Protein AF-A0A2N0X541-F1 (afdb_monomer_lite)

Sequence (178 aa):
MHIGVAEFGKQSIACTTDFARVDTGLQVDGESTPTDVRSELFTVIDGSVIPAVRVLGAAVDVLRKNAAVLPAEPGTMLPDLAHRSGVLMDQFGFDSGITVLHGLLVPPFMWGGPVPQFTEEAGDVHGEGITPGAGRLTVMLQLIMLTDEERERVMREGMNRFLREVQAERIAVHNWRR

Secondary structure (DSSP, 8-state):
--EEEEEETTEEEEEESSGGGS--SEE-TT-SS-EEEEEEEEEEEES-HHHHHHHHHHHHHHHHHTTTT---STT-EETTHHHHHTTTB-TTSSB------EEEEE---TTSSPPPEEEE-TTT--SSSPPTT-EEEEEEEEEEEE-HHHHHHHHHH-HHHHHHHHHHHT--TT-TT-

Radius of gyration: 16.62 Å; chains: 1; bounding box: 52×32×45 Å

Structure (mmCIF, N/CA/C/O backbone):
data_AF-A0A2N0X541-F1
#
_entry.id   AF-A0A2N0X541-F1
#
loop_
_atom_site.group_PDB
_atom_site.id
_atom_site.type_symbol
_atom_site.label_atom_id
_atom_site.label_alt_id
_atom_site.label_comp_id
_atom_site.label_asym_id
_atom_site.label_entity_id
_atom_site.label_seq_id
_atom_site.pdbx_PDB_ins_code
_atom_site.Cartn_x
_atom_site.Cartn_y
_atom_site.Cartn_z
_atom_site.occupancy
_atom_site.B_iso_or_equiv
_atom_site.auth_seq_id
_atom_site.auth_comp_id
_atom_site.auth_asym_id
_atom_site.auth_atom_id
_atom_site.pdbx_PDB_model_num
ATOM 1 N N . MET A 1 1 ? 8.463 -0.097 13.718 1.00 86.50 1 MET A N 1
ATOM 2 C CA . MET A 1 1 ? 7.776 -0.744 12.594 1.00 86.50 1 MET A CA 1
ATOM 3 C C . MET A 1 1 ? 8.490 -2.047 12.371 1.00 86.50 1 MET A C 1
ATOM 5 O O . MET A 1 1 ? 9.710 -2.041 12.218 1.00 86.50 1 MET A O 1
ATOM 9 N N . HIS A 1 2 ? 7.737 -3.128 12.399 1.00 95.19 2 HIS A N 1
ATOM 10 C CA . HIS A 1 2 ? 8.233 -4.470 12.171 1.00 95.19 2 HIS A CA 1
ATOM 11 C C . HIS A 1 2 ? 7.716 -4.948 10.817 1.00 95.19 2 HIS A C 1
ATOM 13 O O . HIS A 1 2 ? 6.556 -4.719 10.472 1.00 95.19 2 HIS A O 1
ATOM 19 N N . ILE A 1 3 ? 8.604 -5.564 10.038 1.00 97.38 3 ILE A N 1
ATOM 20 C CA . ILE A 1 3 ? 8.279 -6.111 8.724 1.00 97.38 3 ILE A CA 1
ATOM 21 C C . ILE A 1 3 ? 8.674 -7.585 8.715 1.00 97.38 3 ILE A C 1
ATOM 23 O O . ILE A 1 3 ? 9.848 -7.919 8.875 1.00 97.38 3 ILE A O 1
ATOM 27 N N . GLY A 1 4 ? 7.684 -8.452 8.528 1.00 97.56 4 GLY A N 1
ATOM 28 C CA . GLY A 1 4 ? 7.883 -9.852 8.184 1.00 97.56 4 GLY A CA 1
ATOM 29 C C . GLY A 1 4 ? 8.213 -9.983 6.701 1.00 97.56 4 GLY A C 1
ATOM 30 O O . GLY A 1 4 ? 7.675 -9.253 5.868 1.00 97.56 4 GLY A O 1
ATOM 31 N N . VAL A 1 5 ? 9.104 -10.910 6.367 1.00 97.62 5 VAL A N 1
ATOM 32 C CA . VAL A 1 5 ? 9.550 -11.149 4.992 1.00 97.62 5 VAL A CA 1
ATOM 33 C C . VAL A 1 5 ? 9.493 -12.631 4.662 1.00 97.62 5 VAL A C 1
ATOM 35 O O . VAL A 1 5 ? 9.715 -13.472 5.534 1.00 97.62 5 VAL A O 1
ATOM 38 N N . ALA A 1 6 ? 9.222 -12.948 3.401 1.00 95.69 6 ALA A N 1
ATOM 39 C CA . ALA A 1 6 ? 9.379 -14.296 2.876 1.00 95.69 6 ALA A CA 1
ATOM 40 C C . ALA A 1 6 ? 9.765 -14.259 1.393 1.00 95.69 6 ALA A C 1
ATOM 42 O O . ALA A 1 6 ? 9.399 -13.337 0.665 1.00 95.69 6 ALA A O 1
ATOM 43 N N . GLU A 1 7 ? 10.502 -15.273 0.951 1.00 94.00 7 GLU A N 1
ATOM 44 C CA . GLU A 1 7 ? 10.953 -15.423 -0.432 1.00 94.00 7 GLU A CA 1
ATOM 45 C C . GLU A 1 7 ? 10.398 -16.735 -1.000 1.00 94.00 7 GLU A C 1
ATOM 47 O O . GLU A 1 7 ? 10.489 -17.790 -0.368 1.00 94.00 7 GLU A O 1
ATOM 52 N N . PHE A 1 8 ? 9.811 -16.676 -2.195 1.00 88.06 8 PHE A N 1
ATOM 53 C CA . PHE A 1 8 ? 9.183 -17.809 -2.871 1.00 88.06 8 PHE A CA 1
ATOM 54 C C . PHE A 1 8 ? 9.564 -17.812 -4.356 1.00 88.06 8 PHE A C 1
ATOM 56 O O . PHE A 1 8 ? 9.014 -17.082 -5.184 1.00 88.06 8 PHE A O 1
ATOM 63 N N . GLY A 1 9 ? 10.529 -18.658 -4.718 1.00 90.19 9 GLY A N 1
ATOM 64 C CA . GLY A 1 9 ? 11.028 -18.740 -6.089 1.00 90.19 9 GLY A CA 1
ATOM 65 C C . GLY A 1 9 ? 11.744 -17.454 -6.506 1.00 90.19 9 GLY A C 1
ATOM 66 O O . GLY A 1 9 ? 12.811 -17.149 -5.989 1.00 90.19 9 GLY A O 1
ATOM 67 N N . LYS A 1 10 ? 11.176 -16.721 -7.471 1.00 92.88 10 LYS A N 1
ATOM 68 C CA . LYS A 1 10 ? 11.722 -15.433 -7.941 1.00 92.88 10 LYS A CA 1
ATOM 69 C C . LYS A 1 10 ? 11.091 -14.225 -7.253 1.00 92.88 10 LYS A C 1
ATOM 71 O O . LYS A 1 10 ? 11.469 -13.105 -7.576 1.00 92.88 10 LYS A O 1
ATOM 76 N N . GLN A 1 11 ? 10.127 -14.441 -6.363 1.00 94.38 11 GLN A N 1
ATOM 77 C CA . GLN A 1 11 ? 9.359 -13.379 -5.732 1.00 94.38 11 GLN A CA 1
ATOM 78 C C . GLN A 1 11 ? 9.680 -13.264 -4.255 1.00 94.38 11 GLN A C 1
ATOM 80 O O . GLN A 1 11 ? 9.932 -14.258 -3.578 1.00 94.38 11 GLN A O 1
ATOM 85 N N . SER A 1 12 ? 9.601 -12.037 -3.766 1.00 96.25 12 SER A N 1
ATOM 86 C CA . SER A 1 12 ? 9.718 -11.701 -2.359 1.00 96.25 12 SER A CA 1
ATOM 87 C C . SER A 1 12 ? 8.475 -10.954 -1.905 1.00 96.25 12 SER A C 1
ATOM 89 O O . SER A 1 12 ? 7.953 -10.102 -2.627 1.00 96.25 12 SER A O 1
ATOM 91 N N . ILE A 1 13 ? 8.024 -11.252 -0.691 1.00 96.12 13 ILE A N 1
ATOM 92 C CA . ILE A 1 13 ? 6.963 -10.527 0.002 1.00 96.12 13 ILE A CA 1
ATOM 93 C C . ILE A 1 13 ? 7.540 -9.860 1.246 1.00 96.12 13 ILE A C 1
ATOM 95 O O . ILE A 1 13 ? 8.348 -10.440 1.973 1.00 96.12 13 ILE A O 1
ATOM 99 N N . ALA A 1 14 ? 7.090 -8.639 1.496 1.00 97.75 14 ALA A N 1
ATOM 100 C CA . ALA A 1 14 ? 7.268 -7.956 2.764 1.00 97.75 14 ALA A CA 1
ATOM 101 C C . ALA A 1 14 ? 5.882 -7.580 3.297 1.00 97.75 14 ALA A C 1
ATOM 103 O O . ALA A 1 14 ? 5.001 -7.235 2.510 1.00 97.75 14 ALA A O 1
ATOM 104 N N . CYS A 1 15 ? 5.681 -7.667 4.608 1.00 97.62 15 CYS A N 1
ATOM 105 C CA . CYS A 1 15 ? 4.411 -7.392 5.273 1.00 97.62 15 CYS A CA 1
ATOM 106 C C . CYS A 1 15 ? 4.664 -6.698 6.607 1.00 97.62 15 CYS A C 1
ATOM 108 O O . CYS A 1 15 ? 5.521 -7.138 7.372 1.00 97.62 15 CYS A O 1
ATOM 110 N N . THR A 1 16 ? 3.927 -5.637 6.911 1.00 97.75 16 THR A N 1
ATOM 111 C CA . THR A 1 16 ? 3.949 -5.027 8.241 1.00 97.75 16 THR A CA 1
ATOM 112 C C . THR A 1 16 ? 3.315 -5.972 9.264 1.00 97.75 16 THR A C 1
ATOM 114 O O . THR A 1 16 ? 2.491 -6.817 8.915 1.00 97.75 16 THR A O 1
ATOM 117 N N . THR A 1 17 ? 3.741 -5.876 10.524 1.00 95.06 17 THR A N 1
ATOM 118 C CA . THR A 1 17 ? 3.166 -6.674 11.628 1.00 95.06 17 THR A CA 1
ATOM 119 C C . THR A 1 17 ? 2.743 -5.814 12.819 1.00 95.06 17 THR A C 1
ATOM 121 O O . THR A 1 17 ? 2.490 -6.328 13.908 1.00 95.06 17 THR A O 1
ATOM 124 N N . ASP A 1 18 ? 2.790 -4.495 12.657 1.00 93.81 18 ASP A N 1
ATOM 125 C CA . ASP A 1 18 ? 2.438 -3.517 13.680 1.00 93.81 18 ASP A CA 1
ATOM 126 C C . ASP A 1 18 ? 1.825 -2.234 13.094 1.00 93.81 18 ASP A C 1
ATOM 128 O O . ASP A 1 18 ? 1.717 -1.231 13.809 1.00 93.81 18 ASP A O 1
ATOM 132 N N . PHE A 1 19 ? 1.422 -2.236 11.813 1.00 95.44 19 PHE A N 1
ATOM 133 C CA . PHE A 1 19 ? 0.802 -1.059 11.200 1.00 95.44 19 PHE A CA 1
ATOM 134 C C . PHE A 1 19 ? -0.654 -0.887 11.634 1.00 95.44 19 PHE A C 1
ATOM 136 O O . PHE A 1 19 ? -1.100 0.254 11.745 1.00 95.44 19 PHE A O 1
ATOM 143 N N . ALA A 1 20 ? -1.343 -1.961 12.031 1.00 93.56 20 ALA A N 1
ATOM 144 C CA . ALA A 1 20 ? -2.720 -1.906 12.525 1.00 93.56 20 ALA A CA 1
ATOM 145 C C . ALA A 1 20 ? -2.885 -1.059 13.803 1.00 93.56 20 ALA A C 1
ATOM 147 O O . ALA A 1 20 ? -3.998 -0.733 14.207 1.00 93.56 20 ALA A O 1
ATOM 148 N N . ARG A 1 21 ? -1.780 -0.653 14.438 1.00 91.50 21 ARG A N 1
ATOM 149 C CA . ARG A 1 21 ? -1.766 0.308 15.552 1.00 91.50 21 ARG A CA 1
ATOM 150 C C . ARG A 1 21 ? -1.973 1.760 15.111 1.00 91.50 21 ARG A C 1
ATOM 152 O O . ARG A 1 21 ? -2.213 2.620 15.954 1.00 91.50 21 ARG A O 1
ATOM 159 N N . VAL A 1 22 ? -1.811 2.054 13.822 1.00 92.12 22 VAL A N 1
ATOM 160 C CA . VAL A 1 22 ? -1.981 3.395 13.261 1.00 92.12 22 VAL A CA 1
ATOM 161 C C . VAL A 1 22 ? -3.446 3.594 12.900 1.00 92.12 22 VAL A C 1
ATOM 163 O O . VAL A 1 22 ? -3.975 2.945 12.000 1.00 92.12 22 VAL A O 1
ATOM 166 N N . ASP A 1 23 ? -4.087 4.525 13.599 1.00 93.38 23 ASP A N 1
ATOM 167 C CA . ASP A 1 23 ? -5.434 4.966 13.268 1.00 93.38 23 ASP A CA 1
ATOM 168 C C . ASP A 1 23 ? -5.410 5.926 12.082 1.00 93.38 23 ASP A C 1
ATOM 170 O O . ASP A 1 23 ? -4.816 6.997 12.182 1.00 93.38 23 ASP A O 1
ATOM 174 N N . THR A 1 24 ? -6.050 5.540 10.977 1.00 94.25 24 THR A N 1
ATOM 175 C CA . THR A 1 24 ? -6.190 6.379 9.773 1.00 94.25 24 THR A CA 1
ATOM 176 C C . THR A 1 24 ? -7.624 6.872 9.543 1.00 94.25 24 THR A C 1
ATOM 178 O O . THR A 1 24 ? -7.953 7.337 8.456 1.00 94.25 24 THR A O 1
ATOM 181 N N . GLY A 1 25 ? -8.480 6.773 10.567 1.00 93.44 25 GLY A N 1
ATOM 182 C CA . GLY A 1 25 ? -9.839 7.315 10.588 1.00 93.44 25 GLY A CA 1
ATOM 183 C C . GLY A 1 25 ? -10.909 6.442 9.932 1.00 93.44 25 GLY A C 1
ATOM 184 O O . GLY A 1 25 ? -12.010 6.928 9.691 1.00 93.44 25 GLY A O 1
ATOM 185 N N . LEU A 1 26 ? -10.605 5.180 9.618 1.00 94.50 26 LEU A N 1
ATOM 186 C CA . LEU A 1 26 ? -11.547 4.275 8.960 1.00 94.50 26 LEU A CA 1
ATOM 187 C C . LEU A 1 26 ? -12.461 3.578 9.969 1.00 94.50 26 LEU A C 1
ATOM 189 O O . LEU A 1 26 ? -12.002 3.102 11.007 1.00 94.50 26 LEU A O 1
ATOM 193 N N . GLN A 1 27 ? -13.741 3.465 9.622 1.00 93.88 27 GLN A N 1
ATOM 194 C CA . GLN A 1 27 ? -14.759 2.759 10.397 1.00 93.88 27 GLN A CA 1
ATOM 195 C C . GLN A 1 27 ? -15.682 1.974 9.467 1.00 93.88 27 GLN A C 1
ATOM 197 O O . GLN A 1 27 ? -15.839 2.326 8.295 1.00 93.88 27 GLN A O 1
ATOM 202 N N . VAL A 1 28 ? -16.289 0.908 9.986 1.00 92.31 28 VAL A N 1
ATOM 203 C CA . VAL A 1 28 ? -17.355 0.200 9.272 1.00 92.31 28 VAL A CA 1
ATOM 204 C C . VAL A 1 28 ? -18.601 1.087 9.246 1.00 92.31 28 VAL A C 1
ATOM 206 O O . VAL A 1 28 ? -19.047 1.577 10.282 1.00 92.31 28 VAL A O 1
ATOM 209 N N . ASP A 1 29 ? -19.154 1.311 8.055 1.00 89.12 29 ASP A N 1
ATOM 210 C CA . ASP A 1 29 ? -20.365 2.115 7.891 1.00 89.12 29 ASP A CA 1
ATOM 211 C C . ASP A 1 29 ? -21.626 1.329 8.291 1.00 89.12 29 ASP A C 1
ATOM 213 O O . ASP A 1 29 ? -21.735 0.125 8.051 1.00 89.12 29 ASP A O 1
ATOM 217 N N . GLY A 1 30 ? -22.609 2.027 8.861 1.00 83.69 30 GLY A N 1
ATOM 218 C CA . GLY A 1 30 ? -23.939 1.481 9.144 1.00 83.69 30 GLY A CA 1
ATOM 219 C C . GLY A 1 30 ? -24.057 0.545 10.354 1.00 83.69 30 GLY A C 1
ATOM 220 O O . GLY A 1 30 ? -25.122 -0.050 10.537 1.00 83.69 30 GLY A O 1
ATOM 221 N N . GLU A 1 31 ? -23.028 0.415 11.195 1.00 81.50 31 GLU A N 1
ATOM 222 C CA . GLU A 1 31 ? -23.096 -0.403 12.413 1.00 81.50 31 GLU A CA 1
ATOM 223 C C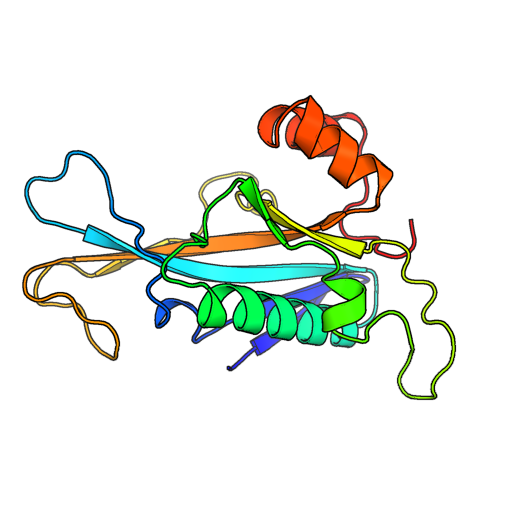 . GLU A 1 31 ? -23.646 0.370 13.621 1.00 81.50 31 GLU A C 1
ATOM 225 O O . GLU A 1 31 ? -23.365 1.550 13.831 1.00 81.50 31 GLU A O 1
ATOM 230 N N . SER A 1 32 ? -24.446 -0.311 14.451 1.00 81.25 32 SER A N 1
ATOM 231 C CA . SER A 1 32 ? -24.966 0.258 15.704 1.00 81.25 32 SER A CA 1
ATOM 232 C C . SER A 1 32 ? -23.893 0.387 16.785 1.00 81.25 32 SER A C 1
ATOM 234 O O . SER A 1 32 ? -23.988 1.257 17.649 1.00 81.25 32 SER A O 1
ATOM 236 N N . THR A 1 33 ? -22.898 -0.498 16.742 1.00 84.50 33 THR A N 1
ATOM 237 C CA . THR A 1 33 ? -21.696 -0.450 17.574 1.00 84.50 33 THR A CA 1
ATOM 238 C C . THR A 1 33 ? -20.552 -0.005 16.672 1.00 84.50 33 THR A C 1
ATOM 240 O O . THR A 1 33 ? -20.364 -0.634 15.637 1.00 84.50 33 THR A O 1
ATOM 243 N N . PRO A 1 34 ? -19.796 1.050 17.012 1.00 91.31 34 PRO A N 1
ATOM 244 C CA . PRO A 1 34 ? -18.671 1.464 16.185 1.00 91.31 34 PRO A CA 1
ATOM 245 C C . PRO A 1 34 ? -17.633 0.343 16.054 1.00 91.31 34 PRO A C 1
ATOM 247 O O . PRO A 1 34 ? -17.250 -0.257 17.059 1.00 91.31 34 PRO A O 1
ATOM 250 N N . THR A 1 35 ? -17.138 0.111 14.841 1.00 95.00 35 THR A N 1
ATOM 251 C CA . THR A 1 35 ? -16.008 -0.791 14.584 1.00 95.00 35 THR A CA 1
ATOM 252 C C . THR A 1 35 ? -14.933 -0.031 13.830 1.00 95.00 35 THR A C 1
ATOM 254 O O . THR A 1 35 ? -15.134 0.379 12.683 1.00 95.00 35 THR A O 1
ATOM 257 N N . ASP A 1 36 ? -13.782 0.155 14.473 1.00 94.88 36 ASP A N 1
ATOM 258 C CA . ASP A 1 36 ? -12.632 0.795 13.841 1.00 94.88 36 ASP A CA 1
ATOM 259 C C . ASP A 1 36 ? -12.006 -0.156 12.823 1.00 94.88 36 ASP A C 1
ATOM 261 O O . ASP A 1 36 ? -11.755 -1.328 13.115 1.00 94.88 36 ASP A O 1
ATOM 265 N N . VAL A 1 37 ? -11.682 0.359 11.642 1.00 95.25 37 VAL A N 1
ATOM 266 C CA . VAL A 1 37 ? -10.949 -0.389 10.624 1.00 95.25 37 VAL A CA 1
ATOM 267 C C . VAL A 1 37 ? -9.468 -0.026 10.713 1.00 95.25 37 VAL A C 1
ATOM 269 O O . VAL A 1 37 ? -9.062 1.141 10.695 1.00 95.25 37 VAL A O 1
ATOM 272 N N . ARG A 1 38 ? -8.643 -1.059 10.845 1.00 95.19 38 ARG A N 1
ATOM 273 C CA . ARG A 1 38 ? -7.181 -1.006 10.874 1.00 95.19 38 ARG A CA 1
ATOM 274 C C . ARG A 1 38 ? -6.631 -1.820 9.717 1.00 95.19 38 ARG A C 1
ATOM 276 O O . ARG A 1 38 ? -7.304 -2.705 9.196 1.00 95.19 38 ARG A O 1
ATOM 283 N N . SER A 1 39 ? -5.387 -1.549 9.349 1.00 95.81 39 SER A N 1
ATOM 284 C CA . SER A 1 39 ? -4.769 -2.194 8.196 1.00 95.81 39 SER A CA 1
ATOM 285 C C . SER A 1 39 ? -3.387 -2.725 8.542 1.00 95.81 39 SER A C 1
ATOM 287 O O . SER A 1 39 ? -2.627 -2.071 9.251 1.00 95.81 39 SER A O 1
ATOM 289 N N . GLU A 1 40 ? -3.035 -3.873 7.980 1.00 96.88 40 GLU A N 1
ATOM 290 C CA . GLU A 1 40 ? -1.647 -4.250 7.721 1.00 96.88 40 GLU A CA 1
ATOM 291 C C . GLU A 1 40 ? -1.372 -4.117 6.219 1.00 96.88 40 GLU A C 1
ATOM 293 O O . GLU A 1 40 ? -2.253 -4.318 5.378 1.00 96.88 40 GLU A O 1
ATOM 298 N N . LEU A 1 41 ? -0.145 -3.739 5.871 1.00 97.81 41 LEU A N 1
ATOM 299 C CA . LEU A 1 41 ? 0.287 -3.519 4.497 1.00 97.81 41 LEU A CA 1
ATOM 300 C C . LEU A 1 41 ? 1.246 -4.622 4.082 1.00 97.81 41 LEU A C 1
ATOM 302 O O . LEU A 1 41 ? 2.159 -4.976 4.826 1.00 97.81 41 LEU A O 1
ATOM 306 N N . PHE A 1 42 ? 1.128 -5.091 2.849 1.00 97.62 42 PHE A N 1
ATOM 307 C CA . PHE A 1 42 ? 2.150 -5.941 2.253 1.00 97.62 42 PHE A CA 1
ATOM 308 C C . PHE A 1 42 ? 2.427 -5.538 0.808 1.00 97.62 42 PHE A C 1
ATOM 310 O O . PHE A 1 42 ? 1.607 -4.907 0.145 1.00 97.62 42 PHE A O 1
ATOM 317 N N . THR A 1 43 ? 3.596 -5.906 0.302 1.00 97.81 43 THR A N 1
ATOM 318 C CA . THR A 1 43 ? 3.953 -5.716 -1.105 1.00 97.81 43 THR A CA 1
ATOM 319 C C . THR A 1 43 ? 4.724 -6.919 -1.622 1.00 97.81 43 THR A C 1
ATOM 321 O O . THR A 1 43 ? 5.342 -7.649 -0.844 1.00 97.81 43 THR A O 1
ATOM 324 N N . VAL A 1 44 ? 4.677 -7.119 -2.936 1.00 95.81 44 VAL A N 1
ATOM 325 C CA . VAL A 1 44 ? 5.355 -8.218 -3.624 1.00 95.81 44 VAL A CA 1
ATOM 326 C C . VAL A 1 44 ? 6.201 -7.660 -4.750 1.00 95.81 44 VAL A C 1
ATOM 328 O O . VAL A 1 44 ? 5.754 -6.795 -5.508 1.00 95.81 44 VAL A O 1
ATOM 331 N N . ILE A 1 45 ? 7.418 -8.179 -4.852 1.00 96.75 45 ILE A N 1
ATOM 332 C CA . ILE A 1 45 ? 8.402 -7.789 -5.852 1.00 96.75 45 ILE A CA 1
ATOM 333 C C . ILE A 1 45 ? 9.081 -9.027 -6.436 1.00 96.75 45 ILE A C 1
ATOM 335 O O . ILE A 1 45 ? 9.306 -10.013 -5.733 1.00 96.75 45 ILE A O 1
ATOM 339 N N . ASP A 1 46 ? 9.452 -8.963 -7.710 1.00 95.81 46 ASP A N 1
ATOM 340 C CA . ASP A 1 46 ? 10.416 -9.890 -8.293 1.00 95.81 46 ASP A CA 1
ATOM 341 C C . ASP A 1 46 ? 11.845 -9.556 -7.831 1.00 95.81 46 ASP A C 1
ATOM 343 O O . ASP A 1 46 ? 12.337 -8.438 -7.992 1.00 95.81 46 ASP A O 1
ATOM 347 N N . GLY A 1 47 ? 12.555 -10.555 -7.316 1.00 93.19 47 GLY A N 1
ATOM 348 C CA . GLY A 1 47 ? 13.936 -10.435 -6.862 1.00 93.19 47 GLY A CA 1
ATOM 349 C C . GLY A 1 47 ? 14.050 -10.164 -5.365 1.00 93.19 47 GLY A C 1
ATOM 350 O O . GLY A 1 47 ? 13.354 -10.778 -4.562 1.00 93.19 47 GLY A O 1
ATOM 351 N N . SER A 1 48 ? 14.990 -9.295 -4.988 1.00 93.06 48 SER A N 1
ATOM 352 C CA . SER A 1 48 ? 15.361 -9.049 -3.587 1.00 93.06 48 SER A CA 1
ATOM 353 C C . SER A 1 48 ? 14.208 -8.468 -2.767 1.00 93.06 48 SER A C 1
ATOM 355 O O . SER A 1 48 ? 13.496 -7.580 -3.228 1.00 93.06 48 SER A O 1
ATOM 357 N N . VAL A 1 49 ? 14.089 -8.890 -1.506 1.00 96.00 49 VAL A N 1
ATOM 358 C CA . VAL A 1 49 ? 13.114 -8.330 -0.559 1.00 96.00 49 VAL A CA 1
ATOM 359 C C . VAL A 1 49 ? 13.486 -6.933 -0.036 1.00 96.00 49 VAL A C 1
ATOM 361 O O . VAL A 1 49 ? 12.634 -6.219 0.489 1.00 96.00 49 VAL A O 1
ATOM 364 N N . ILE A 1 50 ? 14.742 -6.494 -0.188 1.00 95.50 50 ILE A N 1
ATOM 365 C CA . ILE A 1 50 ? 15.225 -5.224 0.387 1.00 95.50 50 ILE A CA 1
ATOM 366 C C . ILE A 1 50 ? 14.432 -4.006 -0.131 1.00 95.50 50 ILE A C 1
ATOM 368 O O . ILE A 1 50 ? 13.987 -3.208 0.701 1.00 95.50 50 ILE A O 1
ATOM 372 N N . PRO A 1 51 ? 14.195 -3.833 -1.450 1.00 96.62 51 PRO A N 1
ATOM 373 C CA . PRO A 1 51 ? 13.345 -2.753 -1.945 1.00 96.62 51 PRO A CA 1
ATOM 374 C C . PRO A 1 51 ? 11.914 -2.809 -1.396 1.00 96.62 51 PRO A C 1
ATOM 376 O O . PRO A 1 51 ? 11.371 -1.766 -1.042 1.00 96.62 51 PRO A O 1
ATOM 379 N N . ALA A 1 52 ? 11.333 -4.006 -1.251 1.00 97.25 52 ALA A N 1
ATOM 380 C CA . ALA A 1 52 ? 9.995 -4.186 -0.683 1.00 97.25 52 ALA A CA 1
ATOM 381 C C . ALA A 1 52 ? 9.913 -3.690 0.769 1.00 97.25 52 ALA A C 1
ATOM 383 O O . ALA A 1 52 ? 9.006 -2.931 1.114 1.00 97.25 52 ALA A O 1
ATOM 384 N N . VAL A 1 53 ? 10.901 -4.039 1.601 1.00 97.88 53 VAL A N 1
ATOM 385 C CA . VAL A 1 53 ? 11.009 -3.560 2.991 1.00 97.88 53 VAL A CA 1
ATOM 386 C C . VAL A 1 53 ? 11.137 -2.035 3.042 1.00 97.88 53 VAL A C 1
ATOM 388 O O . VAL A 1 53 ? 10.435 -1.381 3.813 1.00 97.88 53 VAL A O 1
ATOM 391 N N . ARG A 1 54 ? 12.010 -1.450 2.210 1.00 97.69 54 ARG A N 1
ATOM 392 C CA . ARG A 1 54 ? 12.237 0.006 2.169 1.00 97.69 54 ARG A CA 1
ATOM 393 C C . ARG A 1 54 ? 10.991 0.773 1.725 1.00 97.69 54 ARG A C 1
ATOM 395 O O . ARG A 1 54 ? 10.642 1.780 2.339 1.00 97.69 54 ARG A O 1
ATOM 402 N N . VAL A 1 55 ? 10.313 0.297 0.682 1.00 98.25 55 VAL A N 1
ATOM 403 C CA . VAL A 1 55 ? 9.080 0.906 0.164 1.00 98.25 55 VAL A CA 1
ATOM 404 C C . VAL A 1 55 ? 7.944 0.818 1.178 1.00 98.25 55 VAL A C 1
ATOM 406 O O . VAL A 1 55 ? 7.284 1.829 1.410 1.00 98.25 55 VAL A O 1
ATOM 409 N N . LEU A 1 56 ? 7.748 -0.329 1.840 1.00 98.12 56 LEU A N 1
ATOM 410 C CA . LEU A 1 56 ? 6.752 -0.433 2.913 1.00 98.12 56 LEU A CA 1
ATOM 411 C C . LEU A 1 56 ? 7.074 0.492 4.083 1.00 98.12 56 LEU A C 1
ATOM 413 O O . LEU A 1 56 ? 6.172 1.152 4.589 1.00 98.12 56 LEU A O 1
ATOM 417 N N . GLY A 1 57 ? 8.347 0.602 4.472 1.00 98.25 57 GLY A N 1
ATOM 418 C CA . GLY A 1 57 ? 8.761 1.553 5.501 1.00 98.25 57 GLY A CA 1
ATOM 419 C C . GLY A 1 57 ? 8.419 2.994 5.152 1.00 98.25 57 GLY A C 1
ATOM 420 O O . GLY A 1 57 ? 7.810 3.696 5.957 1.00 98.25 57 GLY A O 1
ATOM 421 N N . ALA A 1 58 ? 8.718 3.413 3.924 1.00 98.44 58 ALA A N 1
ATOM 422 C CA . ALA A 1 58 ? 8.346 4.741 3.454 1.00 98.44 58 ALA A CA 1
ATOM 423 C C . ALA A 1 58 ? 6.820 4.934 3.387 1.00 98.44 58 ALA A C 1
ATOM 425 O O . ALA A 1 58 ? 6.334 6.018 3.708 1.00 98.44 58 ALA A O 1
ATOM 426 N N . ALA A 1 59 ? 6.057 3.903 3.008 1.00 98.56 59 ALA A N 1
ATOM 427 C CA . ALA A 1 59 ? 4.598 3.972 2.937 1.00 98.56 59 ALA A CA 1
ATOM 428 C C . ALA A 1 59 ? 3.985 4.155 4.328 1.00 98.56 59 ALA A C 1
ATOM 430 O O . ALA A 1 59 ? 3.172 5.057 4.531 1.00 98.56 59 ALA A O 1
ATOM 431 N N . VAL A 1 60 ? 4.431 3.351 5.297 1.00 98.06 60 VAL A N 1
ATOM 432 C CA . VAL A 1 60 ? 4.027 3.461 6.703 1.00 98.06 60 VAL A CA 1
ATOM 433 C C . VAL A 1 60 ? 4.373 4.835 7.261 1.00 98.06 60 VAL A C 1
ATOM 435 O O . VAL A 1 60 ? 3.533 5.447 7.917 1.00 98.06 60 VAL A O 1
ATOM 438 N N . ASP A 1 61 ? 5.568 5.352 6.978 1.00 98.00 61 ASP A N 1
ATOM 439 C CA . ASP A 1 61 ? 5.969 6.688 7.416 1.00 98.00 61 ASP A CA 1
ATOM 440 C C . ASP A 1 61 ? 5.071 7.784 6.830 1.00 98.00 61 ASP A C 1
ATOM 442 O O . ASP A 1 61 ? 4.703 8.718 7.547 1.00 98.00 61 ASP A O 1
ATOM 446 N N . VAL A 1 62 ? 4.704 7.686 5.547 1.00 98.12 62 VAL A N 1
ATOM 447 C CA . VAL A 1 62 ? 3.782 8.634 4.901 1.00 98.12 62 VAL A CA 1
ATOM 448 C C . VAL A 1 62 ? 2.400 8.559 5.541 1.00 98.12 62 VAL A C 1
ATOM 450 O O . VAL A 1 62 ? 1.878 9.595 5.951 1.00 98.12 62 VAL A O 1
ATOM 453 N N . LEU A 1 63 ? 1.828 7.362 5.673 1.00 97.81 63 LEU A N 1
ATOM 454 C CA . LEU A 1 63 ? 0.492 7.173 6.239 1.00 97.81 63 LEU A CA 1
ATOM 455 C C . LEU A 1 63 ? 0.440 7.630 7.696 1.00 97.81 63 LEU A C 1
ATOM 457 O O . LEU A 1 63 ? -0.414 8.426 8.060 1.00 97.81 63 LEU A O 1
ATOM 461 N N . ARG A 1 64 ? 1.412 7.229 8.520 1.00 96.00 64 ARG A N 1
ATOM 462 C CA . ARG A 1 64 ? 1.473 7.610 9.936 1.00 96.00 64 ARG A CA 1
ATOM 463 C C . ARG A 1 64 ? 1.587 9.119 10.133 1.00 96.00 64 ARG A C 1
ATOM 465 O O . ARG A 1 64 ? 0.916 9.667 11.000 1.00 96.00 64 ARG A O 1
ATOM 472 N N . LYS A 1 65 ? 2.425 9.802 9.346 1.00 96.88 65 LYS A N 1
ATOM 473 C CA . LYS A 1 65 ? 2.595 11.265 9.447 1.00 96.88 65 LYS A CA 1
ATOM 474 C C . LYS A 1 65 ? 1.357 12.039 8.991 1.00 96.88 65 LYS A C 1
ATOM 476 O O . LYS A 1 65 ? 1.191 13.181 9.404 1.00 96.88 65 LYS A O 1
ATOM 481 N N . ASN A 1 66 ? 0.510 11.432 8.160 1.00 97.12 66 ASN A N 1
ATOM 482 C CA . ASN A 1 66 ? -0.664 12.068 7.562 1.00 97.12 66 ASN A CA 1
ATOM 483 C C . ASN A 1 66 ? -1.977 11.387 7.972 1.00 97.12 66 ASN A C 1
ATOM 485 O O . ASN A 1 66 ? -2.987 11.577 7.306 1.00 97.12 66 ASN A O 1
ATOM 489 N N . ALA A 1 67 ? -1.985 10.617 9.062 1.00 93.88 67 ALA A N 1
ATOM 490 C CA . ALA A 1 67 ? -3.081 9.706 9.391 1.00 93.88 67 ALA A CA 1
ATOM 491 C C . ALA A 1 67 ? -4.434 10.411 9.613 1.00 93.88 67 ALA A C 1
ATOM 493 O O . ALA A 1 67 ? -5.483 9.812 9.426 1.00 93.88 67 ALA A O 1
ATOM 494 N N . ALA A 1 68 ? -4.409 11.706 9.944 1.00 93.06 68 ALA A N 1
ATOM 495 C CA . ALA A 1 68 ? -5.605 12.533 10.089 1.00 93.06 68 ALA A CA 1
ATOM 496 C C . ALA A 1 68 ? -6.299 12.890 8.757 1.00 93.06 68 ALA A C 1
ATOM 498 O O . ALA A 1 68 ? -7.439 13.345 8.775 1.00 93.06 68 ALA A O 1
ATOM 499 N N . VAL A 1 69 ? -5.608 12.766 7.619 1.00 95.12 69 VAL A N 1
ATOM 500 C CA . VAL A 1 69 ? -6.107 13.205 6.298 1.00 95.12 69 VAL A CA 1
ATOM 501 C C . VAL A 1 69 ? -5.874 12.190 5.180 1.00 95.12 69 VAL A C 1
ATOM 503 O O . VAL A 1 69 ? -6.401 12.365 4.084 1.00 95.12 69 VAL A O 1
ATOM 506 N N . LEU A 1 70 ? -5.067 11.157 5.425 1.00 96.69 70 LEU A N 1
ATOM 507 C CA . LEU A 1 70 ? -4.706 10.143 4.446 1.00 96.69 70 LEU A CA 1
ATOM 508 C C . LEU A 1 70 ? -5.113 8.756 4.969 1.00 96.69 70 LEU A C 1
ATOM 510 O O . LEU A 1 70 ? -4.361 8.162 5.749 1.00 96.69 70 LEU A O 1
ATOM 514 N N . PRO A 1 71 ? -6.282 8.239 4.552 1.00 96.56 71 PRO A N 1
ATOM 515 C CA . PRO A 1 71 ? -6.752 6.934 4.992 1.00 96.56 71 PRO A CA 1
ATOM 516 C C . PRO A 1 71 ? -5.876 5.810 4.428 1.00 96.56 71 PRO A C 1
ATOM 518 O O . PRO A 1 71 ? -5.407 5.878 3.288 1.00 96.56 71 PRO A O 1
ATOM 521 N N . ALA A 1 72 ? -5.668 4.744 5.200 1.00 97.31 72 ALA A N 1
ATOM 522 C CA . ALA A 1 72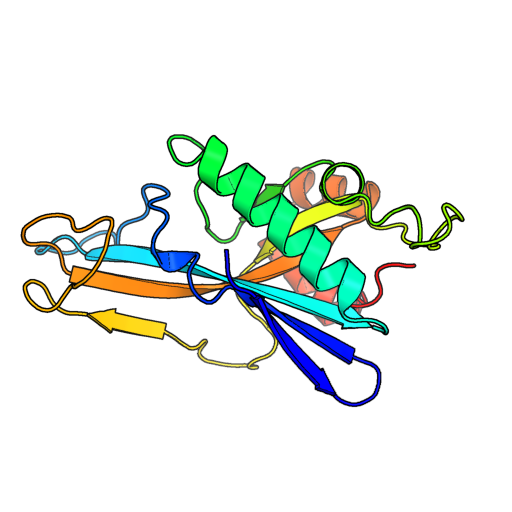 ? -5.077 3.509 4.692 1.00 97.31 72 ALA A CA 1
ATOM 523 C C . ALA A 1 72 ? -6.188 2.603 4.151 1.00 97.31 72 ALA A C 1
ATOM 525 O O . ALA A 1 72 ? -6.584 1.653 4.823 1.00 97.31 72 ALA A O 1
ATOM 526 N N . GLU A 1 73 ? -6.685 2.912 2.950 1.00 96.25 73 GLU A N 1
ATOM 527 C CA . GLU A 1 73 ? -7.762 2.189 2.265 1.00 96.25 73 GLU A CA 1
ATOM 528 C C . GLU A 1 73 ? -7.443 1.948 0.775 1.00 96.25 73 GLU A C 1
ATOM 530 O O . GLU A 1 73 ? -6.516 2.556 0.223 1.00 96.25 73 GLU A O 1
ATOM 535 N N . PRO A 1 74 ? -8.184 1.060 0.088 1.00 96.38 74 PRO A N 1
ATOM 536 C CA . PRO A 1 74 ? -8.069 0.897 -1.355 1.00 96.38 74 PRO A CA 1
ATOM 537 C C . PRO A 1 74 ? -8.293 2.209 -2.118 1.00 96.38 74 PRO A C 1
ATOM 539 O O . PRO A 1 74 ? -9.324 2.857 -1.979 1.00 96.38 74 PRO A O 1
ATOM 542 N N . GLY A 1 75 ? -7.354 2.557 -2.994 1.00 97.50 75 GLY A N 1
ATOM 543 C CA . GLY A 1 75 ? -7.381 3.783 -3.792 1.00 97.50 75 GLY A CA 1
ATOM 544 C C . GLY A 1 75 ? -6.440 4.868 -3.273 1.00 97.50 75 GLY A C 1
ATOM 545 O O . GLY A 1 75 ? -6.143 5.804 -4.017 1.00 97.50 75 GLY A O 1
ATOM 546 N N . THR A 1 76 ? -5.904 4.729 -2.056 1.00 98.12 76 THR A N 1
ATOM 547 C CA . THR A 1 76 ? -4.931 5.680 -1.510 1.00 98.12 76 THR A CA 1
ATOM 548 C C . THR A 1 76 ? -3.642 5.683 -2.331 1.00 98.12 76 THR A C 1
ATOM 550 O O . THR A 1 76 ? -2.904 4.695 -2.386 1.00 98.12 76 THR A O 1
ATOM 553 N N . MET A 1 77 ? -3.361 6.829 -2.954 1.00 98.12 77 MET A N 1
ATOM 554 C CA . MET A 1 77 ? -2.166 7.090 -3.756 1.00 98.12 77 MET A CA 1
ATOM 555 C C . MET A 1 77 ? -1.027 7.639 -2.887 1.00 98.12 77 MET A C 1
ATOM 557 O O . MET A 1 77 ? -1.209 8.593 -2.133 1.00 98.12 77 MET A O 1
ATOM 561 N N . LEU A 1 78 ? 0.172 7.081 -3.047 1.00 98.50 78 LEU A N 1
ATOM 562 C CA . LEU A 1 78 ? 1.397 7.462 -2.343 1.00 98.50 78 LEU A CA 1
ATOM 563 C C . LEU A 1 78 ? 2.447 7.951 -3.360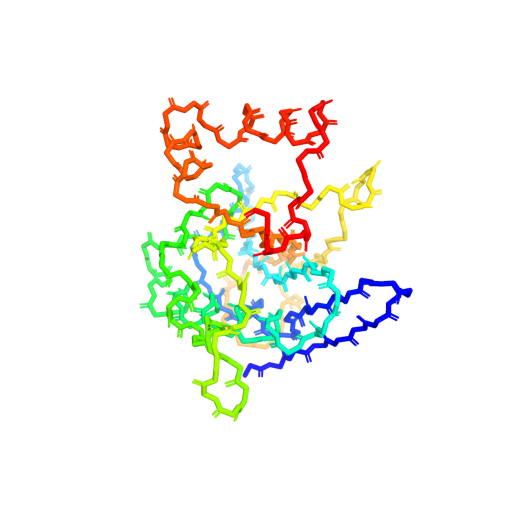 1.00 98.50 78 LEU A C 1
ATOM 565 O O . LEU A 1 78 ? 3.238 7.153 -3.870 1.00 98.50 78 LEU A O 1
ATOM 569 N N . PRO A 1 79 ? 2.474 9.249 -3.707 1.00 98.12 79 PRO A N 1
ATOM 570 C CA . PRO A 1 79 ? 3.379 9.757 -4.731 1.00 98.12 79 PRO A CA 1
ATOM 571 C C . PRO A 1 79 ? 4.853 9.761 -4.283 1.00 98.12 79 PRO A C 1
ATOM 573 O O . PRO A 1 79 ? 5.173 9.981 -3.108 1.00 98.12 79 PRO A O 1
ATOM 576 N N . ASP A 1 80 ? 5.753 9.547 -5.249 1.00 97.81 80 ASP A N 1
ATOM 577 C CA . ASP A 1 80 ? 7.213 9.572 -5.104 1.00 97.81 80 ASP A CA 1
ATOM 578 C C . ASP A 1 80 ? 7.757 8.607 -4.049 1.00 97.81 80 ASP A C 1
ATOM 580 O O . ASP A 1 80 ? 8.782 8.849 -3.407 1.00 97.81 80 ASP A O 1
ATOM 584 N N . LEU A 1 81 ? 7.065 7.490 -3.853 1.00 98.31 81 LEU A N 1
ATOM 585 C CA . LEU A 1 81 ? 7.405 6.510 -2.837 1.00 98.31 81 LEU A CA 1
ATOM 586 C C . LEU A 1 81 ? 8.777 5.862 -3.078 1.00 98.31 81 LEU A C 1
ATOM 588 O O . LEU A 1 81 ? 9.503 5.598 -2.117 1.00 98.31 81 LEU A O 1
ATOM 592 N N . ALA A 1 82 ? 9.184 5.671 -4.337 1.00 97.94 82 ALA A N 1
ATOM 593 C CA . ALA A 1 82 ? 10.513 5.150 -4.664 1.00 97.94 82 ALA A CA 1
ATOM 594 C C . ALA A 1 82 ? 11.641 6.117 -4.257 1.00 97.94 82 ALA A C 1
ATOM 596 O O . ALA A 1 82 ? 12.662 5.696 -3.709 1.00 97.94 82 ALA A O 1
ATOM 597 N N . HIS A 1 83 ? 11.426 7.425 -4.438 1.00 97.50 83 HIS A N 1
ATOM 598 C CA . HIS A 1 83 ? 12.353 8.458 -3.972 1.00 97.50 83 HIS A CA 1
ATOM 599 C C . HIS A 1 83 ? 12.421 8.487 -2.441 1.00 97.50 83 HIS A C 1
ATOM 601 O O . HIS A 1 83 ? 13.507 8.468 -1.866 1.00 97.50 83 HIS A O 1
ATOM 607 N N . ARG A 1 84 ? 11.262 8.465 -1.768 1.00 97.56 84 ARG A N 1
ATOM 608 C CA . ARG A 1 84 ? 11.165 8.493 -0.295 1.00 97.56 84 ARG A CA 1
ATOM 609 C C . ARG A 1 84 ? 11.811 7.283 0.374 1.00 97.56 84 ARG A C 1
ATOM 611 O O . ARG A 1 84 ? 12.344 7.409 1.470 1.00 97.56 84 ARG A O 1
ATOM 618 N N . SER A 1 85 ? 11.746 6.123 -0.272 1.00 97.12 85 SER A N 1
ATOM 619 C CA . SER A 1 85 ? 12.326 4.872 0.228 1.00 97.12 85 SER A CA 1
ATOM 620 C C . SER A 1 85 ? 13.804 4.693 -0.124 1.00 97.12 85 SER A C 1
ATOM 622 O O . SER A 1 85 ? 14.447 3.780 0.396 1.00 97.12 85 SER A O 1
ATOM 624 N N . GLY A 1 86 ? 14.352 5.540 -1.004 1.00 96.62 86 GLY A N 1
ATOM 625 C CA . GLY A 1 86 ? 15.732 5.434 -1.470 1.00 96.62 86 GLY A CA 1
ATOM 626 C C . GLY A 1 86 ? 16.012 4.148 -2.251 1.00 96.62 86 GLY A C 1
ATOM 627 O O . GLY A 1 86 ? 17.148 3.682 -2.261 1.00 96.62 86 GLY A O 1
ATOM 628 N N . VAL A 1 87 ? 14.993 3.531 -2.863 1.00 96.69 87 VAL A N 1
ATOM 629 C CA . VAL A 1 87 ? 15.165 2.266 -3.605 1.00 96.69 87 VAL A CA 1
ATOM 630 C C . VAL A 1 87 ? 15.727 2.454 -5.002 1.00 96.69 87 VAL A C 1
ATOM 632 O O . VAL A 1 87 ? 16.217 1.487 -5.562 1.00 96.69 87 VAL A O 1
ATOM 635 N N . LEU A 1 88 ? 15.705 3.677 -5.540 1.00 97.00 88 LEU A N 1
ATOM 636 C CA . LEU A 1 88 ? 16.259 3.973 -6.865 1.00 97.00 88 LEU A CA 1
ATOM 637 C C . LEU A 1 88 ? 17.769 3.718 -6.937 1.00 97.00 88 LEU A C 1
ATOM 639 O O . LEU A 1 88 ? 18.279 3.418 -8.012 1.00 97.00 88 LEU A O 1
ATOM 643 N N . MET A 1 89 ? 18.459 3.767 -5.796 1.00 95.56 89 MET A N 1
ATOM 644 C CA . MET A 1 89 ? 19.872 3.426 -5.679 1.00 95.56 89 MET A CA 1
ATOM 645 C C . MET A 1 89 ? 20.042 2.118 -4.901 1.00 95.56 89 MET A C 1
ATOM 647 O O . MET A 1 89 ? 19.375 1.874 -3.888 1.00 95.56 89 MET A O 1
ATOM 651 N N . ASP A 1 90 ? 20.959 1.273 -5.355 1.00 89.62 90 ASP A N 1
ATOM 652 C CA . ASP A 1 90 ? 21.371 0.085 -4.625 1.00 89.62 90 ASP A CA 1
ATOM 653 C C . ASP A 1 90 ? 22.223 0.443 -3.390 1.00 89.62 90 ASP A C 1
ATOM 655 O O . ASP A 1 90 ? 22.513 1.602 -3.087 1.00 89.62 90 ASP A O 1
ATOM 659 N N . GLN A 1 91 ? 22.617 -0.573 -2.626 1.00 84.19 91 GLN A N 1
ATOM 660 C CA . GLN A 1 91 ? 23.406 -0.396 -1.401 1.00 84.19 91 GLN A CA 1
ATOM 661 C C . GLN A 1 91 ? 24.820 0.172 -1.618 1.00 84.19 91 GLN A C 1
ATOM 663 O O . GLN A 1 91 ? 25.462 0.567 -0.647 1.00 84.19 91 GLN A O 1
ATOM 668 N N . PHE A 1 92 ? 25.306 0.201 -2.859 1.00 89.62 92 PHE A N 1
ATOM 669 C CA . PHE A 1 92 ? 26.605 0.747 -3.243 1.00 89.62 92 PHE A CA 1
ATOM 670 C C . PHE A 1 92 ? 26.483 2.121 -3.921 1.00 89.62 92 PHE A C 1
ATOM 672 O O . PHE A 1 92 ? 27.501 2.722 -4.260 1.00 89.62 92 PHE A O 1
ATOM 679 N N . GLY A 1 93 ? 25.260 2.638 -4.081 1.00 89.94 93 GLY A N 1
ATOM 680 C CA . GLY A 1 93 ? 24.988 3.931 -4.703 1.00 89.94 93 GLY A CA 1
ATOM 681 C C . GLY A 1 93 ? 24.893 3.890 -6.229 1.00 89.94 93 GLY A C 1
ATOM 682 O O . GLY A 1 93 ? 24.948 4.948 -6.852 1.00 89.94 93 GLY A O 1
ATOM 683 N N . PHE A 1 94 ? 24.761 2.707 -6.837 1.00 92.31 94 PHE A N 1
ATOM 684 C CA . PHE A 1 94 ? 24.479 2.578 -8.268 1.00 92.31 94 PHE A CA 1
ATOM 685 C C . PHE A 1 94 ? 22.978 2.555 -8.534 1.00 92.31 94 PHE A C 1
ATOM 687 O O . PHE A 1 94 ? 22.186 2.224 -7.654 1.00 92.31 94 PHE A O 1
ATOM 694 N N . ASP A 1 95 ? 22.588 2.868 -9.767 1.00 93.81 95 ASP A N 1
ATOM 695 C CA . ASP A 1 95 ? 21.203 2.734 -10.208 1.00 93.81 95 ASP A CA 1
ATOM 696 C C . ASP A 1 95 ? 20.708 1.287 -10.022 1.00 93.81 95 ASP A C 1
ATOM 698 O O . ASP A 1 95 ? 21.298 0.323 -10.516 1.00 93.81 95 ASP A O 1
ATOM 702 N N . SER A 1 96 ? 19.609 1.143 -9.285 1.00 94.00 96 SER A N 1
ATOM 703 C CA . SER A 1 96 ? 18.947 -0.135 -9.007 1.00 94.00 96 SER A CA 1
ATOM 704 C C . SER A 1 96 ? 18.194 -0.715 -10.215 1.00 94.00 96 SER A C 1
ATOM 706 O O . SER A 1 96 ? 17.789 -1.890 -10.188 1.00 94.00 96 SER A O 1
ATOM 708 N N . GLY A 1 97 ? 17.961 0.110 -11.243 1.00 95.44 97 GLY A N 1
ATOM 709 C CA . GLY A 1 97 ? 17.098 -0.171 -12.386 1.00 95.44 97 GLY A CA 1
ATOM 710 C C . GLY A 1 97 ? 15.603 -0.161 -12.056 1.00 95.44 97 GLY A C 1
ATOM 711 O O . GLY A 1 97 ? 14.814 -0.608 -12.883 1.00 95.44 97 GLY A O 1
ATOM 712 N N . ILE A 1 98 ? 15.199 0.268 -10.852 1.00 97.00 98 ILE A N 1
ATOM 713 C CA . ILE A 1 98 ? 13.787 0.429 -10.481 1.00 97.00 98 ILE A CA 1
ATOM 714 C C . ILE A 1 98 ? 13.216 1.654 -11.198 1.00 97.00 98 ILE A C 1
ATOM 716 O O . ILE A 1 98 ? 13.744 2.757 -11.080 1.00 97.00 98 ILE A O 1
ATOM 720 N N . THR A 1 99 ? 12.110 1.449 -11.904 1.00 97.19 99 THR A N 1
ATOM 721 C CA . THR A 1 99 ? 11.450 2.445 -12.767 1.00 97.19 99 THR A CA 1
ATOM 722 C C . THR A 1 99 ? 10.087 2.881 -12.233 1.00 97.19 99 THR A C 1
ATOM 724 O O . THR A 1 99 ? 9.592 3.948 -12.582 1.00 97.19 99 THR A O 1
ATOM 727 N N . VAL A 1 100 ? 9.469 2.078 -11.364 1.00 98.31 100 VAL A N 1
ATOM 728 C CA . VAL A 1 100 ? 8.211 2.421 -10.688 1.00 98.31 100 VAL A CA 1
ATOM 729 C C . VAL A 1 100 ? 8.460 3.418 -9.558 1.00 98.31 100 VAL A C 1
ATOM 731 O O . VAL A 1 100 ? 9.350 3.231 -8.731 1.00 98.31 100 VAL A O 1
ATOM 734 N N . LEU A 1 101 ? 7.656 4.478 -9.499 1.00 98.44 101 LEU A N 1
ATOM 735 C CA . LEU A 1 101 ? 7.916 5.650 -8.660 1.00 98.44 101 LEU A CA 1
ATOM 736 C C . LEU A 1 101 ? 6.873 5.874 -7.563 1.00 98.44 101 LEU A C 1
ATOM 738 O O . LEU A 1 101 ? 7.215 6.391 -6.497 1.00 98.44 101 LEU A O 1
ATOM 742 N N . HIS A 1 102 ? 5.620 5.479 -7.790 1.00 98.69 102 HIS A N 1
ATOM 743 C CA . HIS A 1 102 ? 4.486 5.781 -6.906 1.00 98.69 102 HIS A CA 1
ATOM 744 C C . HIS A 1 102 ? 3.936 4.515 -6.269 1.00 98.69 102 HIS A C 1
ATOM 746 O O . HIS A 1 102 ? 4.035 3.445 -6.849 1.00 98.69 102 HIS A O 1
ATOM 752 N N . GLY A 1 103 ? 3.337 4.628 -5.091 1.00 98.50 103 GLY A N 1
ATOM 753 C CA . GLY A 1 103 ? 2.586 3.550 -4.462 1.00 98.50 103 GLY A CA 1
ATOM 754 C C . GLY A 1 103 ? 1.084 3.730 -4.653 1.00 98.50 103 GLY A C 1
ATOM 755 O O . GLY A 1 103 ? 0.591 4.854 -4.643 1.00 98.50 103 GLY A O 1
ATOM 756 N N . LEU A 1 104 ? 0.349 2.631 -4.764 1.00 98.62 104 LEU A N 1
ATOM 757 C CA . LEU A 1 104 ? -1.109 2.603 -4.676 1.00 98.62 104 LEU A CA 1
ATOM 758 C C . LEU A 1 104 ? -1.525 1.479 -3.728 1.00 98.62 104 LEU A C 1
ATOM 760 O O . LEU A 1 104 ? -1.101 0.333 -3.903 1.00 98.62 104 LEU A O 1
ATOM 764 N N . LEU A 1 105 ? -2.353 1.806 -2.736 1.00 98.31 105 LEU A N 1
ATOM 765 C CA . LEU A 1 105 ? -3.005 0.805 -1.897 1.00 98.31 105 LEU A CA 1
ATOM 766 C C . LEU A 1 105 ? -4.194 0.215 -2.651 1.00 98.31 105 LEU A C 1
ATOM 768 O O . LEU A 1 105 ? -5.039 0.945 -3.169 1.00 98.31 105 LEU A O 1
ATOM 772 N N . VAL A 1 106 ? -4.256 -1.109 -2.725 1.00 96.44 106 VAL A N 1
ATOM 773 C CA . VAL A 1 106 ? -5.285 -1.843 -3.465 1.00 96.44 106 VAL A CA 1
ATOM 774 C C . VAL A 1 106 ? -5.812 -3.015 -2.640 1.00 96.44 106 VAL A C 1
ATOM 776 O O . VAL A 1 106 ? -5.115 -3.503 -1.739 1.00 96.44 106 VAL A O 1
ATOM 779 N N . PRO A 1 107 ? -7.026 -3.513 -2.946 1.00 93.44 107 PRO A N 1
ATOM 780 C CA . PRO A 1 107 ? -7.491 -4.765 -2.380 1.00 93.44 107 PRO A CA 1
ATOM 781 C C . PRO A 1 107 ? -6.531 -5.884 -2.805 1.00 93.44 107 PRO A C 1
ATOM 783 O O . PRO A 1 107 ? -6.147 -5.940 -3.981 1.00 93.44 107 PRO A O 1
ATOM 786 N N . PRO A 1 108 ? -6.138 -6.785 -1.894 1.00 91.81 108 PRO A N 1
ATOM 787 C CA . PRO A 1 108 ? -5.225 -7.859 -2.246 1.00 91.81 108 PRO A CA 1
ATOM 788 C C . PRO A 1 108 ? -5.841 -8.801 -3.279 1.00 91.81 108 PRO A C 1
ATOM 790 O O . PRO A 1 108 ? -6.886 -9.398 -3.041 1.00 91.81 108 PRO A O 1
ATOM 793 N N . PHE A 1 109 ? -5.175 -8.985 -4.417 1.00 84.56 109 PHE A N 1
ATOM 794 C CA . PHE A 1 109 ? -5.649 -9.896 -5.469 1.00 84.56 109 PHE A CA 1
ATOM 795 C C . PHE A 1 109 ? -4.907 -11.242 -5.483 1.00 84.56 109 PHE A C 1
ATOM 797 O O . PHE A 1 109 ? -5.304 -12.149 -6.209 1.00 84.56 109 PHE A O 1
ATOM 804 N N . MET A 1 110 ? -3.863 -11.414 -4.660 1.00 75.94 110 MET A N 1
ATOM 805 C CA . MET A 1 110 ? -3.075 -12.657 -4.614 1.00 75.94 110 MET A CA 1
ATOM 806 C C . MET A 1 110 ? -3.846 -13.872 -4.085 1.00 75.94 110 MET A C 1
ATOM 808 O O . MET A 1 110 ? -3.518 -15.001 -4.436 1.00 75.94 110 MET A O 1
ATOM 812 N N . TRP A 1 111 ? -4.866 -13.654 -3.254 1.00 76.88 111 TRP A N 1
ATOM 813 C CA . TRP A 1 111 ? -5.637 -14.740 -2.642 1.00 76.88 111 TRP A CA 1
ATOM 814 C C . TRP A 1 111 ? -6.700 -15.343 -3.567 1.00 76.88 111 TRP A C 1
ATOM 816 O O . TRP A 1 111 ? -7.267 -16.377 -3.228 1.00 76.88 111 TRP A O 1
ATOM 826 N N .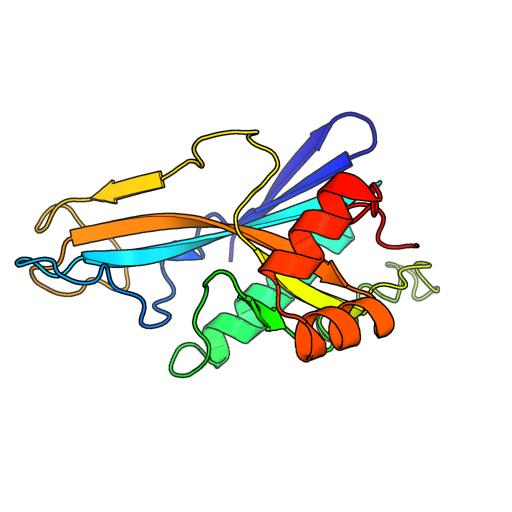 GLY A 1 112 ? -6.987 -14.730 -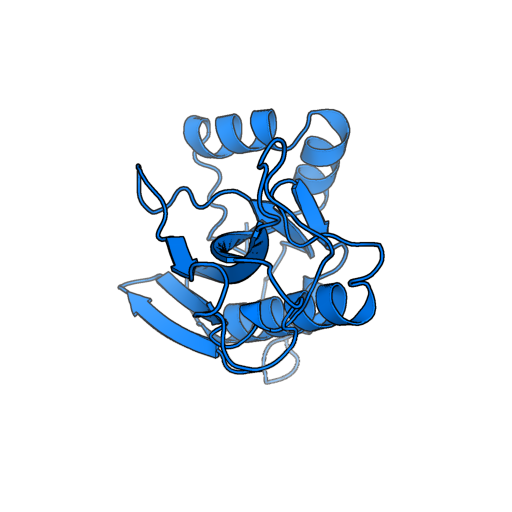4.725 1.00 70.06 112 GLY A N 1
ATOM 827 C CA . GLY A 1 112 ? -7.995 -15.234 -5.671 1.00 70.06 112 GLY A CA 1
ATOM 828 C C . GLY A 1 112 ? -9.402 -15.401 -5.070 1.00 70.06 112 GLY A C 1
ATOM 829 O O . GLY A 1 112 ? -10.207 -16.159 -5.605 1.00 70.06 112 GLY A O 1
ATOM 830 N N . GLY A 1 113 ? -9.684 -14.734 -3.947 1.00 75.12 113 GLY A N 1
ATOM 831 C CA . GLY A 1 113 ? -10.843 -14.972 -3.090 1.00 75.12 113 GLY A CA 1
ATOM 832 C C . GLY A 1 113 ? -10.799 -14.105 -1.823 1.00 75.12 113 GLY A C 1
ATOM 833 O O . GLY A 1 113 ? -10.154 -13.054 -1.841 1.00 75.12 113 GLY A O 1
ATOM 834 N N . PRO A 1 114 ? -11.478 -14.517 -0.734 1.00 76.38 114 PRO A N 1
ATOM 835 C CA . PRO A 1 114 ? -11.517 -13.766 0.518 1.00 76.38 114 PRO A CA 1
ATOM 836 C C . PRO A 1 114 ? -10.119 -13.465 1.062 1.00 76.38 114 PRO A C 1
ATOM 838 O O . PRO A 1 114 ? -9.251 -14.336 1.130 1.00 76.38 114 PRO A O 1
ATOM 841 N N . VAL A 1 115 ? -9.922 -12.212 1.453 1.00 86.25 115 VAL A N 1
ATOM 842 C CA . VAL A 1 115 ? -8.674 -11.699 2.018 1.00 86.25 115 VAL A CA 1
ATOM 843 C C . VAL A 1 115 ? -8.676 -11.965 3.528 1.00 86.25 115 VAL A C 1
ATOM 845 O O . VAL A 1 115 ? -9.737 -11.848 4.145 1.00 86.25 115 VAL A O 1
ATOM 848 N N . PRO A 1 116 ? -7.531 -12.310 4.148 1.00 85.25 116 PRO A N 1
ATOM 849 C CA . PRO A 1 116 ? -7.453 -12.434 5.597 1.00 85.25 116 PRO A CA 1
ATOM 850 C C . PRO A 1 116 ? -7.935 -11.164 6.304 1.00 85.25 116 PRO A C 1
ATOM 852 O O . PRO A 1 116 ? -7.508 -10.056 5.975 1.00 85.25 116 PRO A O 1
ATOM 855 N N . GLN A 1 117 ? -8.802 -11.358 7.290 1.00 91.56 117 GLN A N 1
ATOM 856 C CA . GLN A 1 117 ? -9.295 -10.317 8.179 1.00 91.56 117 GLN A CA 1
ATOM 857 C C . GLN A 1 117 ? -9.291 -10.841 9.613 1.00 91.56 117 GLN A C 1
ATOM 859 O O . GLN A 1 117 ? -9.477 -12.041 9.839 1.00 91.56 117 GLN A O 1
ATOM 864 N N . PHE A 1 118 ? -9.075 -9.948 10.568 1.00 93.19 118 PHE A N 1
ATOM 865 C CA . PHE A 1 118 ? -9.100 -10.264 11.988 1.00 93.19 118 PHE A CA 1
ATOM 866 C C . PHE A 1 118 ? -10.057 -9.313 12.698 1.00 93.19 118 PHE A C 1
ATOM 868 O O . PHE A 1 118 ? -9.877 -8.100 12.628 1.00 93.19 118 PHE A O 1
ATOM 875 N N . THR A 1 119 ? -11.072 -9.873 13.349 1.00 93.69 119 THR A N 1
ATOM 876 C CA . THR A 1 119 ? -12.116 -9.113 14.039 1.00 93.69 119 THR A CA 1
ATOM 877 C C . THR A 1 119 ? -11.972 -9.301 15.542 1.00 93.69 119 THR A C 1
ATOM 879 O O . THR A 1 119 ? -11.901 -10.430 16.025 1.00 93.69 119 THR A O 1
ATOM 882 N N . GLU A 1 120 ? -11.952 -8.187 16.262 1.00 94.06 120 GLU A N 1
ATOM 883 C CA . GLU A 1 120 ? -12.022 -8.094 17.716 1.00 94.06 120 GLU A CA 1
ATOM 884 C C . GLU A 1 120 ? -13.342 -7.403 18.076 1.00 94.06 120 GLU A C 1
ATOM 886 O O . GLU A 1 120 ? -13.627 -6.305 17.591 1.00 94.06 120 GLU A O 1
ATOM 891 N N . GLU A 1 121 ? -14.153 -8.034 18.920 1.00 93.56 121 GLU A N 1
ATOM 892 C CA . GLU A 1 121 ? -15.425 -7.462 19.364 1.00 93.56 121 GLU A CA 1
ATOM 893 C C . GLU A 1 121 ? -15.209 -6.300 20.346 1.00 93.56 121 GLU A C 1
ATOM 895 O O . GLU A 1 121 ? -14.146 -6.137 20.957 1.00 93.56 121 GLU A O 1
ATOM 900 N N . ALA A 1 122 ? -16.243 -5.478 20.532 1.00 91.06 122 ALA A N 1
ATOM 901 C CA . ALA A 1 122 ? -16.201 -4.404 21.517 1.00 91.06 122 ALA A CA 1
ATOM 902 C C . ALA A 1 122 ? -15.946 -4.965 22.930 1.00 91.06 122 ALA A C 1
ATOM 904 O O . ALA A 1 122 ? -16.701 -5.793 23.434 1.00 91.06 122 ALA A O 1
ATOM 905 N N . GLY A 1 123 ? -14.888 -4.476 23.584 1.00 89.00 123 GLY A N 1
ATOM 906 C CA . GLY A 1 123 ? -14.427 -4.966 24.891 1.00 89.00 123 GLY A CA 1
ATOM 907 C C . GLY A 1 123 ? -13.266 -5.965 24.824 1.00 89.00 123 GLY A C 1
ATOM 908 O O . GLY A 1 123 ? -12.524 -6.067 25.801 1.00 89.00 123 GLY A O 1
ATOM 909 N N . ASP A 1 124 ? -13.049 -6.597 23.668 1.00 90.94 124 ASP A N 1
ATOM 910 C CA . ASP A 1 124 ? -11.936 -7.527 23.423 1.00 90.94 124 ASP A CA 1
ATOM 911 C C . ASP A 1 124 ? -10.743 -6.850 22.730 1.00 90.94 124 ASP A C 1
ATOM 913 O O . ASP A 1 124 ? -9.654 -7.416 22.664 1.00 90.94 124 ASP A O 1
ATOM 917 N N . VAL A 1 125 ? -10.918 -5.615 22.243 1.00 90.25 125 VAL A N 1
ATOM 918 C CA . VAL A 1 125 ? -9.836 -4.844 21.618 1.00 90.25 125 VAL A CA 1
ATOM 919 C C . VAL A 1 125 ? -8.745 -4.532 22.645 1.00 90.25 125 VAL A C 1
ATOM 921 O O . VAL A 1 125 ? -8.986 -3.912 23.688 1.00 90.25 125 VAL A O 1
ATOM 924 N N . HIS A 1 126 ? -7.511 -4.913 22.326 1.00 84.56 126 HIS A N 1
ATOM 925 C CA . HIS A 1 126 ? -6.347 -4.686 23.182 1.00 84.56 126 HIS A CA 1
ATOM 926 C C . HIS A 1 126 ? -5.233 -3.896 22.466 1.00 84.56 126 HIS A C 1
ATOM 928 O O . HIS A 1 126 ? -5.193 -3.765 21.241 1.00 84.56 126 HIS A O 1
ATOM 934 N N . GLY A 1 127 ? -4.293 -3.349 23.244 1.00 80.88 127 GLY A N 1
ATOM 935 C CA . GLY A 1 127 ? -3.120 -2.633 22.728 1.00 80.88 127 GLY A CA 1
ATOM 936 C C . GLY A 1 127 ? -3.297 -1.117 22.576 1.00 80.88 127 GLY A C 1
ATOM 937 O O . GLY A 1 127 ? -4.008 -0.475 23.341 1.00 80.88 127 GLY A O 1
ATOM 938 N N . GLU A 1 128 ? -2.569 -0.520 21.633 1.00 78.88 128 GLU A N 1
ATOM 939 C CA . GLU A 1 128 ? -2.583 0.930 21.378 1.00 78.88 128 GLU A CA 1
ATOM 940 C C . GLU A 1 128 ? -3.757 1.330 20.462 1.00 78.88 128 GLU A C 1
ATOM 942 O O . GLU A 1 128 ? -4.293 0.503 19.718 1.00 78.88 128 GLU A O 1
ATOM 947 N N . GLY A 1 129 ? -4.169 2.605 20.512 1.00 75.88 129 GLY A N 1
ATOM 948 C CA . GLY A 1 129 ? -5.205 3.153 19.621 1.00 75.88 129 GLY A CA 1
ATOM 949 C C . GLY A 1 129 ? -6.609 2.577 19.847 1.00 75.88 129 GLY A C 1
ATOM 950 O O . GLY A 1 129 ? -7.335 2.340 18.880 1.00 75.88 129 GLY A O 1
ATOM 951 N N . ILE A 1 130 ? -6.954 2.268 21.103 1.00 84.12 130 ILE A N 1
ATOM 952 C CA . ILE A 1 130 ? -8.274 1.751 21.488 1.00 84.12 130 ILE A CA 1
ATOM 953 C C . ILE A 1 130 ? -9.280 2.901 21.523 1.00 84.12 130 ILE A C 1
ATOM 955 O O . ILE A 1 130 ? -9.082 3.877 22.249 1.00 84.12 130 ILE A O 1
ATOM 959 N N . THR A 1 131 ? -10.390 2.726 20.811 1.00 86.12 131 THR A N 1
ATOM 960 C CA . THR A 1 131 ? -11.583 3.563 20.941 1.00 86.12 131 THR A CA 1
ATOM 961 C C . THR A 1 131 ? -12.527 2.904 21.953 1.00 86.12 131 THR A C 1
ATOM 963 O O . THR A 1 131 ? -12.969 1.775 21.726 1.00 86.12 131 THR A O 1
ATOM 966 N N . PRO A 1 132 ? -12.823 3.536 23.105 1.00 87.25 132 PRO A N 1
ATOM 967 C CA . PRO A 1 132 ? -13.656 2.920 24.136 1.00 87.25 132 PRO A CA 1
ATOM 968 C C . PRO A 1 132 ? -15.038 2.512 23.611 1.00 87.25 132 PRO A C 1
ATOM 970 O O . PRO A 1 132 ? -15.770 3.339 23.077 1.00 87.25 132 PRO A O 1
ATOM 973 N N . GLY A 1 133 ? -15.401 1.241 23.807 1.00 88.75 133 GLY A N 1
ATOM 974 C CA . GLY A 1 133 ? -16.700 0.701 23.393 1.00 88.75 133 GLY A CA 1
ATOM 975 C C . GLY A 1 133 ? -16.819 0.355 21.905 1.00 88.75 133 GLY A C 1
ATOM 976 O O . GLY A 1 133 ? -17.895 -0.071 21.494 1.00 88.75 133 GLY A O 1
ATOM 977 N N . ALA A 1 134 ? -15.748 0.508 21.122 1.00 91.38 134 ALA A N 1
ATOM 978 C CA . ALA A 1 134 ? -15.703 0.088 19.726 1.00 91.38 134 ALA A CA 1
ATOM 979 C C . ALA A 1 134 ? -15.076 -1.308 19.571 1.00 91.38 134 ALA A C 1
ATOM 981 O O . ALA A 1 134 ? -14.197 -1.688 20.351 1.00 91.38 134 ALA A O 1
ATOM 982 N N . GLY A 1 135 ? -15.516 -2.050 18.553 1.00 94.69 135 GLY A N 1
ATOM 983 C CA . GLY A 1 135 ? -14.795 -3.211 18.026 1.00 94.69 135 GLY A CA 1
ATOM 984 C C . GLY A 1 135 ? -13.629 -2.787 17.125 1.00 94.69 135 GLY A C 1
ATOM 985 O O . GLY A 1 135 ? -13.420 -1.597 16.862 1.00 94.69 135 GLY A O 1
ATOM 986 N N . ARG A 1 136 ? -12.867 -3.760 16.622 1.00 95.12 136 ARG A N 1
ATOM 987 C CA . ARG A 1 136 ? -11.787 -3.527 15.658 1.00 95.12 136 ARG A CA 1
ATOM 988 C C . ARG A 1 136 ? -11.772 -4.592 14.568 1.00 95.12 136 ARG A C 1
ATOM 990 O O . ARG A 1 136 ? -11.707 -5.783 14.847 1.00 95.12 136 ARG A O 1
ATOM 997 N N . LEU A 1 137 ? -11.740 -4.148 13.317 1.00 95.12 137 LEU A N 1
ATOM 998 C CA . LEU A 1 137 ? -11.499 -4.981 12.145 1.00 95.12 137 LEU A CA 1
ATOM 999 C C . LEU A 1 137 ? -10.118 -4.652 11.575 1.00 95.12 137 LEU A C 1
ATOM 1001 O O . LEU A 1 137 ? -9.891 -3.547 11.092 1.00 95.12 137 LEU A O 1
ATOM 1005 N N . THR A 1 138 ? -9.197 -5.610 11.593 1.00 95.19 138 THR A N 1
ATOM 1006 C CA . THR A 1 138 ? -7.902 -5.493 10.914 1.00 95.19 138 THR A CA 1
ATOM 1007 C C . THR A 1 138 ? -7.957 -6.193 9.561 1.00 95.19 138 THR A C 1
ATOM 1009 O O . THR A 1 138 ? -8.213 -7.397 9.490 1.00 95.19 138 THR A O 1
ATOM 1012 N N . VAL A 1 139 ? -7.694 -5.448 8.487 1.00 95.12 139 VAL A N 1
ATOM 1013 C CA . VAL A 1 139 ? -7.674 -5.942 7.102 1.00 95.12 139 VAL A CA 1
ATOM 1014 C C . VAL A 1 139 ? -6.269 -5.911 6.506 1.00 95.12 139 VAL A C 1
ATOM 1016 O O . VAL A 1 139 ? -5.372 -5.233 7.004 1.00 95.12 139 VAL A O 1
ATOM 1019 N N . MET A 1 140 ? -6.076 -6.625 5.398 1.00 95.81 140 MET A N 1
ATOM 1020 C CA . MET A 1 140 ? -4.846 -6.556 4.608 1.00 95.81 140 MET A CA 1
ATOM 1021 C C . MET A 1 140 ? -5.011 -5.612 3.418 1.00 95.81 140 MET A C 1
ATOM 1023 O O . MET A 1 140 ? -5.980 -5.718 2.664 1.00 95.81 140 MET A O 1
ATOM 1027 N N . LEU A 1 141 ? -4.011 -4.765 3.182 1.00 96.50 141 LEU A N 1
ATOM 1028 C CA . LEU A 1 141 ? -3.884 -3.963 1.968 1.00 96.50 141 LEU A CA 1
ATOM 1029 C C . LEU A 1 141 ? -2.614 -4.319 1.218 1.00 96.50 141 LEU A C 1
ATOM 1031 O O . LEU A 1 141 ? -1.533 -4.448 1.795 1.00 96.50 141 LEU A O 1
ATOM 1035 N N . GLN A 1 142 ? -2.749 -4.436 -0.097 1.00 96.94 142 GLN A N 1
ATOM 1036 C CA . GLN A 1 142 ? -1.606 -4.619 -0.967 1.00 96.94 142 GLN A CA 1
ATOM 1037 C C . GLN A 1 142 ? -1.124 -3.254 -1.444 1.00 96.94 142 GLN A C 1
ATOM 1039 O O . GLN A 1 142 ? -1.887 -2.476 -2.006 1.00 96.94 142 GLN A O 1
ATOM 1044 N N . LEU A 1 143 ? 0.158 -2.977 -1.259 1.00 98.38 143 LEU A N 1
ATOM 1045 C CA . LEU A 1 143 ? 0.840 -1.868 -1.899 1.00 98.38 143 LEU A CA 1
ATOM 1046 C C . LEU A 1 143 ? 1.411 -2.354 -3.232 1.00 98.38 143 LEU A C 1
ATOM 1048 O O . LEU A 1 143 ? 2.282 -3.228 -3.252 1.00 98.38 143 LEU A O 1
ATOM 1052 N N . ILE A 1 144 ? 0.948 -1.779 -4.338 1.00 97.75 144 ILE A N 1
ATOM 1053 C CA . ILE A 1 144 ? 1.580 -1.945 -5.652 1.00 97.75 144 ILE A CA 1
ATOM 1054 C C . ILE A 1 144 ? 2.335 -0.676 -6.027 1.00 97.75 144 ILE A C 1
ATOM 1056 O O . ILE A 1 144 ? 1.924 0.427 -5.670 1.00 97.75 144 ILE A O 1
ATOM 1060 N N . MET A 1 145 ? 3.437 -0.841 -6.752 1.00 98.44 145 MET A N 1
ATOM 1061 C CA . MET A 1 145 ? 4.219 0.279 -7.261 1.00 98.44 145 MET A CA 1
ATOM 1062 C C . MET A 1 145 ? 3.833 0.582 -8.710 1.00 98.44 145 MET A C 1
ATOM 1064 O O . MET A 1 145 ? 3.637 -0.345 -9.497 1.00 98.44 145 MET A O 1
ATOM 1068 N N . LEU A 1 146 ? 3.743 1.863 -9.057 1.00 98.50 146 LEU A N 1
ATOM 1069 C CA . LEU A 1 146 ? 3.291 2.392 -10.340 1.00 98.50 146 LEU A CA 1
ATOM 1070 C C . LEU A 1 146 ? 4.375 3.255 -10.990 1.00 98.50 146 LEU A C 1
ATOM 1072 O O . LEU A 1 146 ? 5.052 4.031 -10.312 1.00 98.50 146 LEU A O 1
ATOM 1076 N N . THR A 1 147 ? 4.492 3.167 -12.308 1.00 98.00 147 THR A N 1
ATOM 1077 C CA . THR A 1 147 ? 5.184 4.160 -13.144 1.00 98.00 147 THR A CA 1
ATOM 1078 C C . THR A 1 147 ? 4.412 5.489 -13.171 1.00 98.00 147 THR A C 1
ATOM 1080 O O . THR A 1 147 ? 3.266 5.563 -12.712 1.00 98.00 147 THR A O 1
ATOM 1083 N N . ASP A 1 148 ? 5.015 6.546 -13.723 1.00 97.94 148 ASP A N 1
ATOM 1084 C CA . ASP A 1 148 ? 4.317 7.819 -13.960 1.00 97.94 148 ASP A CA 1
ATOM 1085 C C . ASP A 1 148 ? 3.061 7.634 -14.829 1.00 97.94 148 ASP A C 1
ATOM 1087 O O . ASP A 1 148 ? 1.987 8.126 -14.479 1.00 97.94 148 ASP A O 1
ATOM 1091 N N . GLU A 1 149 ? 3.165 6.872 -15.923 1.00 96.81 149 GLU A N 1
ATOM 1092 C CA . GLU A 1 149 ? 2.049 6.651 -16.850 1.00 96.81 149 GLU A CA 1
ATOM 1093 C C . GLU A 1 149 ? 0.889 5.901 -16.177 1.00 96.81 149 GLU A C 1
ATOM 1095 O O . GLU A 1 149 ? -0.282 6.267 -16.318 1.00 96.81 149 GLU A O 1
ATOM 1100 N N . GLU A 1 150 ? 1.199 4.862 -15.399 1.00 97.56 150 GLU A N 1
ATOM 1101 C CA . GLU A 1 150 ? 0.193 4.101 -14.656 1.00 97.56 150 GLU A CA 1
ATOM 1102 C C . GLU A 1 150 ? -0.467 4.961 -13.571 1.00 97.56 150 GLU A C 1
ATOM 1104 O O . GLU A 1 150 ? -1.686 4.892 -13.399 1.00 97.56 150 GLU A O 1
ATOM 1109 N N . ARG A 1 151 ? 0.296 5.823 -12.880 1.00 98.06 151 ARG A N 1
ATOM 1110 C CA . ARG A 1 151 ? -0.263 6.802 -11.932 1.00 98.06 151 ARG A CA 1
ATOM 1111 C C . ARG A 1 151 ? -1.257 7.720 -12.634 1.00 98.06 151 ARG A C 1
ATOM 1113 O O . ARG A 1 151 ? -2.374 7.891 -12.151 1.00 98.06 151 ARG A O 1
ATOM 1120 N N . GLU A 1 152 ? -0.877 8.309 -13.764 1.00 97.56 152 GLU A N 1
ATOM 1121 C CA . GLU A 1 152 ? -1.758 9.190 -14.537 1.00 97.56 152 GLU A CA 1
ATOM 1122 C C . GLU A 1 152 ? -3.022 8.471 -15.007 1.00 97.56 152 GLU A C 1
ATOM 1124 O O . GLU A 1 152 ? -4.117 9.039 -14.962 1.00 97.56 152 GLU A O 1
ATOM 1129 N N . ARG A 1 153 ? -2.896 7.204 -15.405 1.00 95.56 153 ARG A N 1
ATOM 1130 C CA . ARG A 1 153 ? -4.034 6.364 -15.781 1.00 95.56 153 ARG A CA 1
ATOM 1131 C C . ARG A 1 153 ? -4.975 6.121 -14.604 1.00 95.56 153 ARG A C 1
ATOM 1133 O O . ARG A 1 153 ? -6.177 6.330 -14.751 1.00 95.56 153 ARG A O 1
ATOM 1140 N N . VAL A 1 154 ? -4.447 5.767 -13.429 1.00 97.44 154 VAL A N 1
ATOM 1141 C CA . VAL A 1 154 ? -5.242 5.612 -12.196 1.00 97.44 154 VAL A CA 1
ATOM 1142 C C . VAL A 1 154 ? -5.964 6.912 -11.844 1.00 97.44 154 VAL A C 1
ATOM 1144 O O . VAL A 1 154 ? -7.149 6.874 -11.524 1.00 97.44 154 VAL A O 1
ATOM 1147 N N . MET A 1 155 ? -5.295 8.062 -11.955 1.00 96.88 155 MET A N 1
ATOM 1148 C CA . MET A 1 155 ? -5.899 9.369 -11.666 1.00 96.88 155 MET A CA 1
ATOM 1149 C C . MET A 1 155 ? -7.008 9.743 -12.655 1.00 96.88 155 MET A C 1
ATOM 1151 O O . MET A 1 155 ? -8.007 10.341 -12.263 1.00 96.88 155 MET A O 1
ATOM 1155 N N . ARG A 1 156 ? -6.845 9.398 -13.935 1.00 97.06 156 ARG A N 1
ATOM 1156 C CA . ARG A 1 156 ? -7.816 9.712 -14.990 1.00 97.06 156 ARG A CA 1
ATOM 1157 C C . ARG A 1 156 ? -9.019 8.770 -14.986 1.00 97.06 156 ARG A C 1
ATOM 1159 O O . ARG A 1 156 ? -10.120 9.191 -15.325 1.00 97.06 156 ARG A O 1
ATOM 1166 N N . GLU A 1 157 ? -8.810 7.498 -14.663 1.00 95.56 157 GLU A N 1
ATOM 1167 C CA . GLU A 1 157 ? -9.775 6.433 -14.967 1.00 95.56 157 GLU A CA 1
ATOM 1168 C C . GLU A 1 157 ? -10.230 5.636 -13.736 1.00 95.56 157 GLU A C 1
ATOM 1170 O O . GLU A 1 157 ? -11.185 4.859 -13.814 1.00 95.56 157 GLU A O 1
ATOM 1175 N N . GLY A 1 158 ? -9.573 5.847 -12.596 1.00 96.12 158 GLY A N 1
ATOM 1176 C CA . GLY A 1 158 ? -9.861 5.207 -11.321 1.00 96.12 158 GLY A CA 1
ATOM 1177 C C . GLY A 1 158 ? -9.177 3.849 -11.132 1.00 96.12 158 GLY A C 1
ATOM 1178 O O . GLY A 1 158 ? -8.965 3.076 -12.070 1.00 96.12 158 GLY A O 1
ATOM 1179 N N . MET A 1 159 ? -8.896 3.521 -9.865 1.00 95.75 159 MET A N 1
ATOM 1180 C CA . MET A 1 159 ? -8.249 2.268 -9.449 1.00 95.75 159 MET A CA 1
ATOM 1181 C C . MET A 1 159 ? -8.956 1.026 -10.005 1.00 95.75 159 MET A C 1
ATOM 1183 O O . MET A 1 159 ? -8.303 0.125 -10.519 1.00 95.75 159 MET A O 1
ATOM 1187 N N . ASN A 1 160 ? -10.289 0.966 -9.931 1.00 94.19 160 ASN A N 1
ATOM 1188 C CA . ASN A 1 160 ? -11.034 -0.233 -10.327 1.00 94.19 160 ASN A CA 1
ATOM 1189 C C . ASN A 1 160 ? -10.870 -0.574 -11.812 1.00 94.19 160 ASN A C 1
ATOM 1191 O O . ASN A 1 160 ? -10.860 -1.750 -12.172 1.00 94.19 160 ASN A O 1
ATOM 1195 N N . ARG A 1 161 ? -10.755 0.435 -12.685 1.00 94.31 161 ARG A N 1
ATOM 1196 C CA . ARG A 1 161 ? -10.481 0.189 -14.102 1.00 94.31 161 ARG A CA 1
ATOM 1197 C C . ARG A 1 161 ? -9.045 -0.286 -14.290 1.00 94.31 161 ARG A C 1
ATOM 1199 O O . ARG A 1 161 ? -8.849 -1.316 -14.925 1.00 94.31 161 ARG A O 1
ATOM 1206 N N . PHE A 1 162 ? -8.089 0.400 -13.669 1.00 94.94 162 PHE A N 1
ATOM 1207 C CA . PHE A 1 162 ? -6.682 0.015 -13.721 1.00 94.94 162 PHE A CA 1
ATOM 1208 C C . PHE A 1 162 ? -6.456 -1.429 -13.244 1.00 94.94 162 PHE A C 1
ATOM 1210 O O . PHE A 1 162 ? -5.786 -2.201 -13.916 1.00 94.94 162 PHE A O 1
ATOM 1217 N N . LEU A 1 163 ? -7.082 -1.852 -12.142 1.00 93.19 163 LEU A N 1
ATOM 1218 C CA . LEU A 1 163 ? -6.953 -3.223 -11.638 1.00 93.19 163 LEU A CA 1
ATOM 1219 C C . LEU A 1 163 ? -7.544 -4.277 -12.586 1.00 93.19 163 LEU A C 1
ATOM 1221 O O . LEU A 1 163 ? -6.999 -5.376 -12.684 1.00 93.19 163 LEU A O 1
ATOM 1225 N N . ARG A 1 164 ? -8.619 -3.955 -13.319 1.00 91.44 164 ARG A N 1
ATOM 1226 C CA . ARG A 1 164 ? -9.125 -4.840 -14.382 1.00 91.44 164 ARG A CA 1
ATOM 1227 C C . ARG A 1 164 ? -8.119 -4.977 -15.521 1.00 91.44 164 ARG A C 1
ATOM 1229 O O . ARG A 1 164 ? -7.951 -6.078 -16.032 1.00 91.44 164 ARG A O 1
ATOM 1236 N N . GLU A 1 165 ? -7.438 -3.896 -15.889 1.00 90.06 165 GLU A N 1
ATOM 1237 C CA . GLU A 1 165 ? -6.370 -3.920 -16.897 1.00 90.06 165 GLU A CA 1
ATOM 1238 C C . GLU A 1 165 ? -5.159 -4.715 -16.402 1.00 90.06 165 GLU A C 1
ATOM 1240 O O . GLU A 1 165 ? -4.675 -5.579 -17.123 1.00 90.06 165 GLU A O 1
ATOM 1245 N N . VAL A 1 166 ? -4.737 -4.548 -15.144 1.00 90.56 166 VAL A N 1
ATOM 1246 C CA . VAL A 1 166 ? -3.676 -5.375 -14.538 1.00 90.56 166 VAL A CA 1
ATOM 1247 C C . VAL A 1 166 ? -3.994 -6.868 -14.674 1.00 90.56 166 VAL A C 1
ATOM 1249 O O . VAL A 1 166 ? -3.123 -7.654 -15.048 1.00 90.56 166 VAL A O 1
ATOM 1252 N N . GLN A 1 167 ? -5.248 -7.259 -14.429 1.00 86.69 167 GLN A N 1
ATOM 1253 C CA . GLN A 1 167 ? -5.697 -8.645 -14.577 1.00 86.69 167 GLN A CA 1
ATOM 1254 C C . GLN A 1 167 ? -5.798 -9.099 -16.045 1.00 86.69 167 GLN A C 1
ATOM 1256 O O . GLN A 1 167 ? -5.412 -10.226 -16.356 1.00 86.69 167 GLN A O 1
ATOM 1261 N N . ALA A 1 168 ? -6.306 -8.250 -16.943 1.00 87.00 168 ALA A N 1
ATOM 1262 C CA . ALA A 1 168 ? -6.565 -8.594 -18.343 1.00 87.00 168 ALA A CA 1
ATOM 1263 C C . ALA A 1 168 ? -5.309 -8.533 -19.230 1.00 87.00 168 ALA A C 1
ATOM 1265 O O . ALA A 1 168 ? -5.047 -9.452 -20.004 1.00 87.00 168 ALA A O 1
ATOM 1266 N N . GLU A 1 169 ? -4.526 -7.463 -19.103 1.00 79.19 169 GLU A N 1
ATOM 1267 C CA . GLU A 1 169 ? -3.323 -7.170 -19.894 1.00 79.19 169 GLU A CA 1
ATOM 1268 C C . GLU A 1 169 ? -2.056 -7.783 -19.284 1.00 79.19 169 GLU A C 1
ATOM 1270 O O . GLU A 1 169 ? -0.983 -7.713 -19.881 1.00 79.19 169 GLU A O 1
ATOM 1275 N N . ARG A 1 170 ? -2.176 -8.426 -18.112 1.00 81.19 170 ARG A N 1
ATOM 1276 C CA . ARG A 1 170 ? -1.066 -9.044 -17.370 1.00 81.19 170 ARG A CA 1
ATOM 1277 C C . ARG A 1 170 ? 0.059 -8.054 -17.067 1.00 81.19 170 ARG A C 1
ATOM 1279 O O . ARG A 1 170 ? 1.237 -8.403 -17.169 1.00 81.19 170 ARG A O 1
ATOM 1286 N N . ILE A 1 171 ? -0.300 -6.836 -16.658 1.00 88.06 171 ILE A N 1
ATOM 1287 C CA . ILE A 1 171 ? 0.680 -5.864 -16.165 1.00 88.06 171 ILE A CA 1
ATOM 1288 C C . ILE A 1 171 ? 1.410 -6.501 -14.980 1.00 88.06 171 ILE A C 1
ATOM 1290 O O . ILE A 1 171 ? 0.810 -6.836 -13.954 1.00 88.06 171 ILE A O 1
ATOM 1294 N N . ALA A 1 172 ? 2.720 -6.688 -15.126 1.00 92.12 172 ALA A N 1
ATOM 1295 C CA . ALA A 1 172 ? 3.560 -7.323 -14.122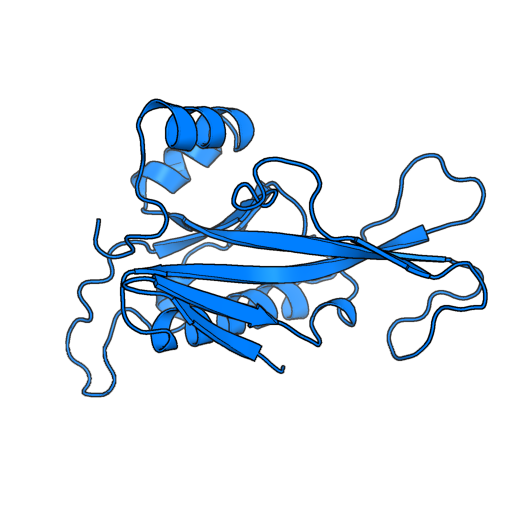 1.00 92.12 172 ALA A CA 1
ATOM 1296 C C . ALA A 1 172 ? 3.851 -6.345 -12.974 1.00 92.12 172 ALA A C 1
ATOM 1298 O O . ALA A 1 172 ? 4.957 -5.833 -12.841 1.00 92.12 172 ALA A O 1
ATOM 1299 N N . VAL A 1 173 ? 2.852 -6.073 -12.129 1.00 94.44 173 VAL A N 1
ATOM 1300 C CA . VAL A 1 173 ? 2.956 -5.107 -11.015 1.00 94.44 173 VAL A CA 1
ATOM 1301 C C . VAL A 1 173 ? 4.013 -5.483 -9.964 1.00 94.44 173 VAL A C 1
ATOM 1303 O O . VAL A 1 173 ? 4.483 -4.617 -9.231 1.00 94.44 173 VAL A O 1
ATOM 1306 N N . HIS A 1 174 ? 4.433 -6.751 -9.928 1.00 94.38 174 HIS A N 1
ATOM 1307 C CA . HIS A 1 174 ? 5.565 -7.246 -9.135 1.00 94.38 174 HIS A CA 1
ATOM 1308 C C . HIS A 1 174 ? 6.935 -6.955 -9.779 1.00 94.38 174 HIS A C 1
ATOM 1310 O O . HIS A 1 174 ? 7.944 -6.912 -9.080 1.00 94.38 174 HIS A O 1
ATOM 1316 N N . ASN A 1 175 ? 6.996 -6.709 -11.092 1.00 95.94 175 ASN A N 1
ATOM 1317 C CA . ASN A 1 175 ? 8.218 -6.288 -11.768 1.00 95.94 175 ASN A CA 1
ATOM 1318 C C . ASN A 1 175 ? 8.379 -4.770 -11.634 1.00 95.94 175 ASN A C 1
ATOM 1320 O O . ASN A 1 175 ? 7.741 -3.991 -12.344 1.00 95.94 175 ASN A O 1
ATOM 1324 N N . TRP A 1 176 ? 9.242 -4.349 -10.715 1.00 97.38 176 TRP A N 1
ATOM 1325 C CA . TRP A 1 176 ? 9.502 -2.934 -10.426 1.00 97.38 176 TRP A CA 1
ATOM 1326 C C . TRP A 1 176 ? 10.505 -2.279 -11.386 1.00 97.38 176 TRP A C 1
ATOM 1328 O O . TRP A 1 176 ? 10.812 -1.100 -11.237 1.00 97.38 176 TRP A O 1
ATOM 1338 N N . ARG A 1 177 ? 11.019 -3.037 -12.358 1.00 95.88 177 ARG A N 1
ATOM 1339 C CA . ARG A 1 177 ? 11.946 -2.572 -13.401 1.00 95.88 177 ARG A CA 1
ATOM 1340 C C . ARG A 1 177 ? 11.287 -2.490 -14.782 1.00 95.88 177 ARG A C 1
ATOM 1342 O O . ARG A 1 177 ? 11.985 -2.526 -15.792 1.00 95.88 177 ARG A O 1
ATOM 1349 N N . ARG A 1 178 ? 9.954 -2.532 -14.822 1.00 94.56 178 ARG A N 1
ATOM 1350 C CA . ARG A 1 178 ? 9.178 -2.531 -16.067 1.00 94.56 178 ARG A CA 1
ATOM 1351 C C . ARG A 1 178 ? 9.169 -1.176 -16.762 1.00 94.56 178 ARG A C 1
ATOM 1353 O O . ARG A 1 178 ? 9.351 -0.155 -16.063 1.00 94.56 178 ARG A O 1
#

pLDDT: mean 93.47, std 5.59, range [70.06, 98.69]

Foldseek 3Di:
DDWDKDDDDQKIKIKDDCQQLAALPDWDPPDPFIEGEGEIEMEMAGHDCLLRVLLVVLVSVVCNVCSPPQHLDAFGKAFQSCVSSVVCADPVRHGNLQQFGIKGKHADCPVVDDFDKDKAQQVRDDDHPDDHRYIYIYGYIYIFTHHPVLVVCCVVPNPVVSVVCCVVVVPVSNYRND

Organism: NCBI:txid161890